Protein AF-A0A1G0CG48-F1 (afdb_monomer)

Mean predicted aligned error: 17.47 Å

Solvent-accessible surface area (backbone atoms only — not comparable to full-atom values): 9922 Å² total; per-residue (Å²): 131,73,66,69,62,50,58,54,52,51,52,51,52,49,56,51,46,68,56,50,50,57,53,52,51,56,55,49,72,74,44,57,74,75,57,52,54,54,48,71,75,65,49,84,74,52,71,68,59,58,52,50,51,52,51,52,54,53,50,51,53,55,48,48,64,71,64,55,65,68,70,98,74,86,83,73,66,79,66,68,72,49,34,59,53,73,57,93,92,38,44,35,37,41,40,78,42,84,51,97,92,48,78,45,82,40,76,69,25,38,35,32,94,88,74,63,46,78,21,62,71,44,84,40,99,86,72,46,23,31,32,58,26,89,86,77,68,52,73,47,69,78,41,76,46,67,68,58,50,50,53,47,54,49,51,27,61,76,70,67,71,63,66,126

pLDDT: mean 78.31, std 14.4, range [46.5, 94.75]

Structure (mmCIF, N/CA/C/O backbone):
data_AF-A0A1G0CG48-F1
#
_entry.id   AF-A0A1G0CG48-F1
#
loop_
_atom_site.group_PDB
_atom_site.id
_atom_site.type_symbol
_atom_site.label_atom_id
_atom_site.label_alt_id
_atom_site.label_comp_id
_atom_site.label_asym_id
_atom_site.label_entity_id
_atom_site.label_seq_id
_atom_site.pdbx_PDB_ins_code
_atom_site.Cartn_x
_atom_site.Cartn_y
_atom_site.Cartn_z
_atom_site.occupancy
_atom_site.B_iso_or_equiv
_atom_site.auth_seq_id
_atom_site.auth_comp_id
_atom_site.auth_asym_id
_atom_site.auth_atom_id
_atom_site.pdbx_PDB_model_num
ATOM 1 N N . MET A 1 1 ? 22.044 4.731 -3.294 1.00 46.50 1 MET A N 1
ATOM 2 C CA . MET A 1 1 ? 23.187 5.465 -3.888 1.00 46.50 1 MET A CA 1
ATOM 3 C C . MET A 1 1 ? 23.257 5.474 -5.428 1.00 46.50 1 MET A C 1
ATOM 5 O O . MET A 1 1 ? 24.164 6.099 -5.945 1.00 46.50 1 MET A O 1
ATOM 9 N N . LYS A 1 2 ? 22.326 4.875 -6.201 1.00 49.00 2 LYS A N 1
ATOM 10 C CA . LYS A 1 2 ? 22.398 4.888 -7.688 1.00 49.00 2 LYS A CA 1
ATOM 11 C C . LYS A 1 2 ? 21.769 6.117 -8.379 1.00 49.00 2 LYS A C 1
ATOM 13 O O . LYS A 1 2 ? 22.091 6.377 -9.528 1.00 49.00 2 LYS A O 1
ATOM 18 N N . LYS A 1 3 ? 20.894 6.867 -7.694 1.00 46.84 3 LYS A N 1
ATOM 19 C CA . LYS A 1 3 ? 20.129 7.990 -8.278 1.00 46.84 3 LYS A CA 1
ATOM 20 C C . LYS A 1 3 ? 21.013 9.205 -8.609 1.00 46.84 3 LYS A C 1
ATOM 22 O O . LYS A 1 3 ? 20.944 9.723 -9.711 1.00 46.84 3 LYS A O 1
ATOM 27 N N . VAL A 1 4 ? 21.948 9.534 -7.711 1.00 53.19 4 VAL A N 1
ATOM 28 C CA . VAL A 1 4 ? 22.879 10.673 -7.848 1.00 53.19 4 VAL A CA 1
ATOM 29 C C . VAL A 1 4 ? 23.772 10.559 -9.092 1.00 53.19 4 VAL A C 1
ATOM 31 O O . VAL A 1 4 ? 24.076 11.556 -9.731 1.00 53.19 4 VAL A O 1
ATOM 34 N N . SER A 1 5 ? 24.142 9.340 -9.500 1.00 60.19 5 SER A N 1
ATOM 35 C CA . SER A 1 5 ? 24.963 9.125 -10.700 1.00 60.19 5 SER A CA 1
ATOM 36 C C . SER A 1 5 ? 24.209 9.381 -12.012 1.00 60.19 5 SER A C 1
ATOM 38 O O . SER A 1 5 ? 24.852 9.636 -13.027 1.00 60.19 5 SER A O 1
ATOM 40 N N . TYR A 1 6 ? 22.876 9.284 -12.017 1.00 69.06 6 TYR A N 1
ATOM 41 C CA . TYR A 1 6 ? 22.057 9.469 -13.219 1.00 69.06 6 TYR A CA 1
ATOM 42 C C . TYR A 1 6 ? 21.749 10.947 -13.467 1.00 69.06 6 TYR A C 1
ATOM 44 O O . TYR A 1 6 ? 21.835 11.408 -14.602 1.00 69.06 6 TYR A O 1
ATOM 52 N N . ASP A 1 7 ? 21.493 11.702 -12.398 1.00 68.38 7 ASP A N 1
ATOM 53 C CA . ASP A 1 7 ? 21.258 13.146 -12.479 1.00 68.38 7 ASP A CA 1
ATOM 54 C C . ASP A 1 7 ? 22.505 13.877 -13.017 1.00 68.38 7 ASP A C 1
ATOM 56 O O . ASP A 1 7 ? 22.399 14.745 -13.881 1.00 68.38 7 ASP A O 1
ATOM 60 N N . ILE A 1 8 ? 23.707 13.449 -12.605 1.00 73.38 8 ILE A N 1
ATOM 61 C CA . ILE A 1 8 ? 24.981 13.985 -13.119 1.00 73.38 8 ILE A CA 1
ATOM 62 C C . ILE A 1 8 ? 25.177 13.648 -14.607 1.00 73.38 8 ILE A C 1
ATOM 64 O O . ILE A 1 8 ? 25.604 14.500 -15.384 1.00 73.38 8 ILE A O 1
ATOM 68 N N . LEU A 1 9 ? 24.828 12.430 -15.034 1.00 64.50 9 LEU A N 1
ATOM 69 C CA . LEU A 1 9 ? 24.924 12.023 -16.439 1.00 64.50 9 LEU A CA 1
ATOM 70 C C . LEU A 1 9 ? 23.973 12.839 -17.331 1.00 64.50 9 LEU A C 1
ATOM 72 O O . LEU A 1 9 ? 24.361 13.252 -18.424 1.00 64.50 9 LEU A O 1
ATOM 76 N N . LEU A 1 10 ? 22.751 13.108 -16.860 1.00 74.19 10 LEU A N 1
ATOM 77 C CA . LEU A 1 10 ? 21.781 13.940 -17.575 1.00 74.19 10 LEU A CA 1
ATOM 78 C C . LEU A 1 10 ? 22.246 15.393 -17.704 1.00 74.19 10 LEU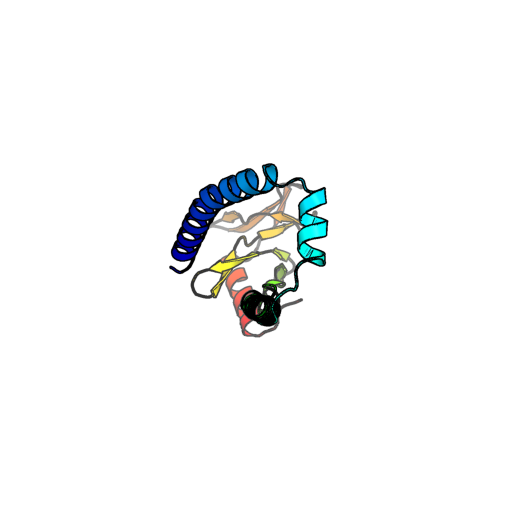 A C 1
ATOM 80 O O . LEU A 1 10 ? 22.066 15.988 -18.766 1.00 74.19 10 LEU A O 1
ATOM 84 N N . LEU A 1 11 ? 22.889 15.943 -16.672 1.00 78.81 11 LEU A N 1
ATOM 85 C CA . LEU A 1 11 ? 23.462 17.290 -16.726 1.00 78.81 11 LEU A CA 1
ATOM 86 C C . LEU A 1 11 ? 24.593 17.392 -17.758 1.00 78.81 11 LEU A C 1
ATOM 88 O O . LEU A 1 11 ? 24.633 18.351 -18.527 1.00 78.81 11 LEU A O 1
ATOM 92 N N . ILE A 1 12 ? 25.467 16.385 -17.836 1.00 77.19 12 ILE A N 1
ATOM 93 C CA . ILE A 1 12 ? 26.561 16.348 -18.820 1.00 77.19 12 ILE A CA 1
ATOM 94 C C . ILE A 1 12 ? 26.007 16.236 -20.247 1.00 77.19 12 ILE A C 1
ATOM 96 O O . ILE A 1 12 ? 26.439 16.966 -21.137 1.00 77.19 12 ILE A O 1
ATOM 100 N N . ILE A 1 13 ? 25.015 15.368 -20.469 1.00 76.69 13 ILE A N 1
ATOM 101 C CA . ILE A 1 13 ? 24.360 15.233 -21.779 1.00 76.69 13 ILE A CA 1
ATOM 102 C C . ILE A 1 13 ? 23.659 16.542 -22.166 1.00 76.69 13 ILE A C 1
ATOM 104 O O . ILE A 1 13 ? 23.796 16.988 -23.304 1.00 76.69 13 ILE A O 1
ATOM 108 N N . GLY A 1 14 ? 22.961 17.187 -21.227 1.00 82.06 14 GLY A N 1
ATOM 109 C CA . GLY A 1 14 ? 22.310 18.479 -21.450 1.00 82.06 14 GLY A CA 1
ATOM 110 C C . GLY A 1 14 ? 23.298 19.575 -21.854 1.00 82.06 14 GLY A C 1
ATOM 111 O O . GLY A 1 14 ? 23.060 20.288 -22.829 1.00 82.06 14 GLY A O 1
ATOM 112 N N . ALA A 1 15 ? 24.442 19.655 -21.168 1.00 81.56 15 ALA A N 1
ATOM 113 C CA . ALA A 1 15 ? 25.497 20.611 -21.492 1.00 81.56 15 ALA A CA 1
ATOM 114 C C . ALA A 1 15 ? 26.071 20.376 -22.900 1.00 81.56 15 ALA A C 1
ATOM 116 O O . ALA A 1 15 ? 26.205 21.321 -23.674 1.00 81.56 15 ALA A O 1
ATOM 117 N N . ILE A 1 16 ? 26.321 19.121 -23.286 1.00 75.00 16 ILE A N 1
ATOM 118 C CA . ILE A 1 16 ? 26.823 18.789 -24.629 1.00 75.00 16 ILE A CA 1
ATOM 119 C C . ILE A 1 16 ? 25.780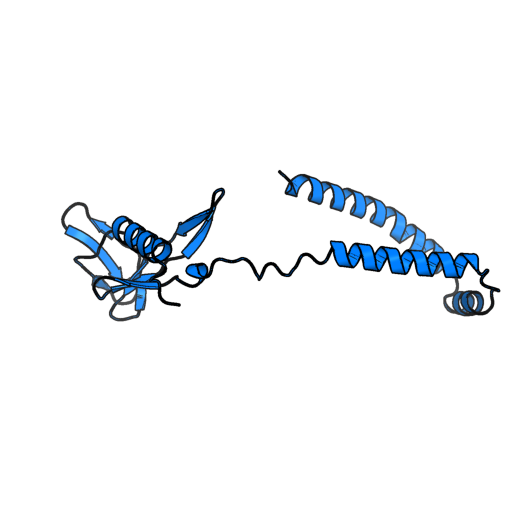 19.137 -25.700 1.00 75.00 16 ILE A C 1
ATOM 121 O O . ILE A 1 16 ? 26.106 19.772 -26.703 1.00 75.00 16 ILE A O 1
ATOM 125 N N . LEU A 1 17 ? 24.510 18.789 -25.478 1.00 79.50 17 LEU A N 1
ATOM 126 C CA . LEU A 1 17 ? 23.431 19.091 -26.420 1.00 79.50 17 LEU A CA 1
ATOM 127 C C . LEU A 1 17 ? 23.223 20.600 -26.601 1.00 79.50 17 LEU A C 1
ATOM 129 O O . LEU A 1 17 ? 22.985 21.034 -27.726 1.00 79.50 17 LEU A O 1
ATOM 133 N N . SER A 1 18 ? 23.382 21.407 -25.547 1.00 78.06 18 SER A N 1
ATOM 134 C CA . SER A 1 18 ? 23.262 22.871 -25.652 1.00 78.06 18 SER A CA 1
ATOM 135 C C . SER A 1 18 ? 24.323 23.524 -26.542 1.00 78.06 18 SER A C 1
ATOM 137 O O . SER A 1 18 ? 24.076 24.598 -27.077 1.00 78.06 18 SER A O 1
ATOM 139 N N . VAL A 1 19 ? 25.471 22.874 -26.743 1.00 80.75 19 VAL A N 1
ATOM 140 C CA . VAL A 1 19 ? 26.544 23.365 -27.622 1.00 80.75 19 VAL A CA 1
ATOM 141 C C . VAL A 1 19 ? 26.394 22.794 -29.031 1.00 80.75 19 VAL A C 1
ATOM 143 O O . VAL A 1 19 ? 26.579 23.496 -30.024 1.00 80.75 19 VAL A O 1
ATOM 146 N N . VAL A 1 20 ? 26.013 21.520 -29.132 1.00 76.38 20 VAL A N 1
ATOM 147 C CA . VAL A 1 20 ? 25.927 20.803 -30.410 1.00 76.38 20 VAL A CA 1
ATOM 148 C C . VAL A 1 20 ? 24.688 21.211 -31.213 1.00 76.38 20 VAL A C 1
ATOM 150 O O . VAL A 1 20 ? 24.778 21.372 -32.429 1.00 76.38 20 VAL A O 1
ATOM 153 N N . ILE A 1 21 ? 23.538 21.427 -30.564 1.00 76.50 21 ILE A N 1
ATOM 154 C CA . ILE A 1 21 ? 22.283 21.761 -31.257 1.00 76.50 21 ILE A CA 1
ATOM 155 C C . ILE A 1 21 ? 22.373 23.110 -31.998 1.00 76.50 21 ILE A C 1
ATOM 157 O O . ILE A 1 21 ? 22.048 23.133 -33.185 1.00 76.50 21 ILE A O 1
ATOM 161 N N . PRO A 1 22 ? 22.856 24.215 -31.394 1.00 81.31 22 PRO A N 1
ATOM 162 C CA . PRO A 1 22 ? 22.994 25.484 -32.108 1.00 81.31 22 PRO A CA 1
ATOM 163 C C . PRO A 1 22 ? 23.988 25.414 -33.268 1.00 81.31 22 PRO A C 1
ATOM 165 O O . PRO A 1 22 ? 23.735 26.008 -34.311 1.00 81.31 22 PRO A O 1
ATOM 168 N N . ALA A 1 23 ? 25.079 24.652 -33.127 1.00 75.44 23 ALA A N 1
ATOM 169 C CA . ALA A 1 23 ? 26.053 24.456 -34.201 1.00 75.44 23 ALA A CA 1
ATOM 170 C C . ALA A 1 23 ? 25.442 23.709 -35.399 1.00 75.44 23 ALA A C 1
ATOM 172 O O . ALA A 1 23 ? 25.646 24.102 -36.546 1.00 75.44 23 ALA A O 1
ATOM 173 N N . ILE A 1 24 ? 24.629 22.678 -35.138 1.00 73.31 24 ILE A N 1
ATOM 174 C CA . ILE A 1 24 ? 23.902 21.944 -36.182 1.00 73.31 24 ILE A CA 1
ATOM 175 C C . ILE A 1 24 ? 22.840 22.831 -36.838 1.00 73.31 24 ILE A C 1
ATOM 177 O O . ILE A 1 24 ? 22.703 22.801 -38.056 1.00 73.31 24 ILE A O 1
ATOM 181 N N . ILE A 1 25 ? 22.106 23.635 -36.061 1.00 75.38 25 ILE A N 1
ATOM 182 C CA . ILE A 1 25 ? 21.089 24.555 -36.594 1.00 75.38 25 ILE A CA 1
ATOM 183 C C . ILE A 1 25 ? 21.740 25.652 -37.445 1.00 75.38 25 ILE A C 1
ATOM 185 O O . ILE A 1 25 ? 21.249 25.949 -38.530 1.00 75.38 25 ILE A O 1
ATOM 189 N N . SER A 1 26 ? 22.861 26.220 -36.991 1.00 76.38 26 SER A N 1
ATOM 190 C CA . SER A 1 26 ? 23.630 27.214 -37.748 1.00 76.38 26 SER A CA 1
ATOM 191 C C . SER A 1 26 ? 24.114 26.641 -39.078 1.00 76.38 26 SER A C 1
ATOM 193 O O . SER A 1 26 ? 23.927 27.267 -40.114 1.00 76.38 26 SER A O 1
ATOM 195 N N . TRP A 1 27 ? 24.664 25.425 -39.064 1.00 69.81 27 TRP A N 1
ATOM 196 C CA . TRP A 1 27 ? 25.096 24.729 -40.275 1.00 69.81 27 TRP A CA 1
ATOM 197 C C . TRP A 1 27 ? 23.923 24.382 -41.205 1.00 69.81 27 TRP A C 1
ATOM 199 O O . TRP A 1 27 ? 24.021 24.538 -42.418 1.00 69.81 27 TRP A O 1
ATOM 209 N N . ALA A 1 28 ? 22.787 23.955 -40.649 1.00 64.38 28 ALA A N 1
ATOM 210 C CA . ALA A 1 28 ? 21.601 23.602 -41.424 1.00 64.38 28 ALA A CA 1
ATOM 211 C C . ALA A 1 28 ? 20.933 24.818 -42.084 1.00 64.38 28 ALA A C 1
ATOM 213 O O .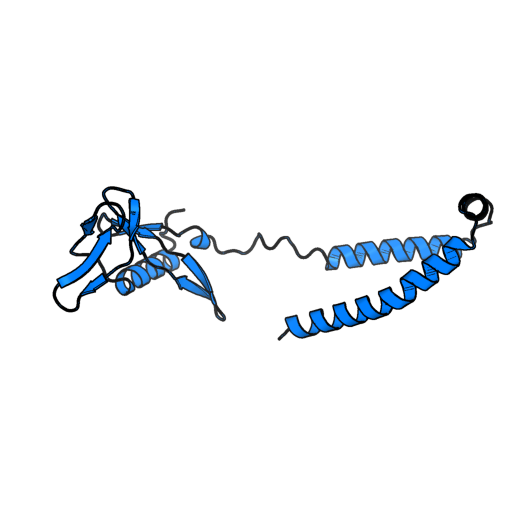 ALA A 1 28 ? 20.400 24.687 -43.182 1.00 64.38 28 ALA A O 1
ATOM 214 N N . ASN A 1 29 ? 20.981 25.996 -41.455 1.00 66.25 29 ASN A N 1
ATOM 215 C CA . ASN A 1 29 ? 20.414 27.227 -42.012 1.00 66.25 29 ASN A CA 1
ATOM 216 C C . ASN A 1 29 ? 21.229 27.794 -43.187 1.00 66.25 29 ASN A C 1
ATOM 218 O O . ASN A 1 29 ? 20.686 28.550 -43.989 1.00 66.25 29 ASN A O 1
ATOM 222 N N . GLU A 1 30 ? 22.501 27.410 -43.322 1.00 67.06 30 GLU A N 1
ATOM 223 C CA . GLU A 1 30 ? 23.330 27.742 -44.490 1.00 67.06 30 GLU A CA 1
A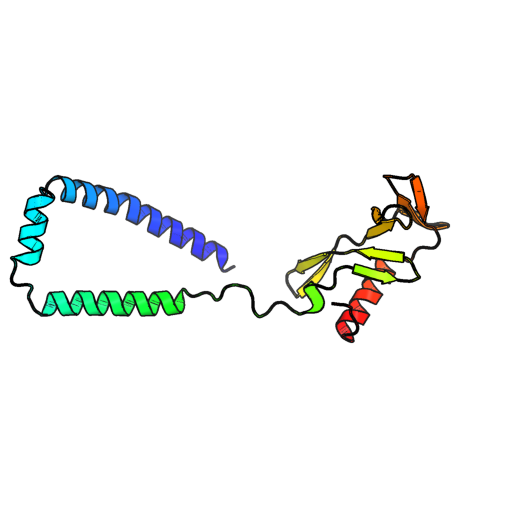TOM 224 C C . GLU A 1 30 ? 23.093 26.797 -45.678 1.00 67.06 30 GLU A C 1
ATOM 226 O O . GLU A 1 30 ? 23.509 27.084 -46.802 1.00 67.06 30 GLU A O 1
ATOM 231 N N . ILE A 1 31 ? 22.388 25.682 -45.461 1.00 62.25 31 ILE A N 1
ATOM 232 C CA . ILE A 1 31 ? 22.046 24.720 -46.506 1.00 62.25 31 ILE A CA 1
ATOM 233 C C . ILE A 1 31 ? 20.609 25.006 -46.960 1.00 62.25 31 ILE A C 1
ATOM 235 O O . ILE A 1 31 ? 19.668 24.791 -46.193 1.00 62.25 31 ILE A O 1
ATOM 239 N N . PRO A 1 32 ? 20.377 25.436 -48.216 1.00 62.78 32 PRO A N 1
ATOM 240 C CA . PRO A 1 32 ? 19.028 25.529 -48.751 1.00 62.78 32 PRO A CA 1
ATOM 241 C C . PRO A 1 32 ? 18.370 24.150 -48.640 1.00 62.78 32 PRO A C 1
ATOM 243 O O . PRO A 1 32 ? 18.796 23.194 -49.287 1.00 62.78 32 PRO A O 1
ATOM 246 N N . PHE A 1 33 ? 17.327 24.027 -47.818 1.00 59.12 33 PHE A N 1
ATOM 247 C CA . PHE A 1 33 ? 16.630 22.763 -47.533 1.00 59.12 33 PHE A CA 1
ATOM 248 C C . PHE A 1 33 ? 16.275 21.962 -48.809 1.00 59.12 33 PHE A C 1
ATOM 250 O O . PHE A 1 33 ? 16.314 20.732 -48.823 1.00 59.12 33 PHE A O 1
ATOM 257 N N . TRP A 1 34 ? 16.026 22.662 -49.921 1.00 50.84 34 TRP A N 1
ATOM 258 C CA . TRP A 1 34 ? 15.725 22.081 -51.232 1.00 50.84 34 TRP A CA 1
ATOM 259 C C . TRP A 1 34 ? 16.945 21.653 -52.076 1.00 50.84 34 TRP A C 1
ATOM 261 O O . TRP A 1 34 ? 16.791 20.800 -52.952 1.00 50.84 34 TRP A O 1
ATOM 271 N N . SER A 1 35 ? 18.156 22.171 -51.832 1.00 58.47 35 SER A N 1
ATOM 272 C CA . SER A 1 35 ? 19.386 21.692 -52.493 1.00 58.47 35 SER A CA 1
ATOM 273 C C . SER A 1 35 ? 20.006 20.497 -51.762 1.00 58.47 35 SER A C 1
ATOM 275 O O . SER A 1 35 ? 20.516 19.584 -52.413 1.00 58.47 35 SER A O 1
ATOM 277 N N . GLY A 1 36 ? 19.870 20.437 -50.432 1.00 54.06 36 GLY A N 1
ATOM 278 C CA . GLY A 1 36 ? 20.291 19.288 -49.623 1.00 54.06 36 GLY A CA 1
ATOM 279 C C . GLY A 1 36 ? 19.556 17.998 -49.999 1.00 54.06 36 GLY A C 1
ATOM 280 O O . GLY A 1 36 ? 20.171 16.938 -50.078 1.00 54.06 36 GLY A O 1
ATOM 281 N N . PHE 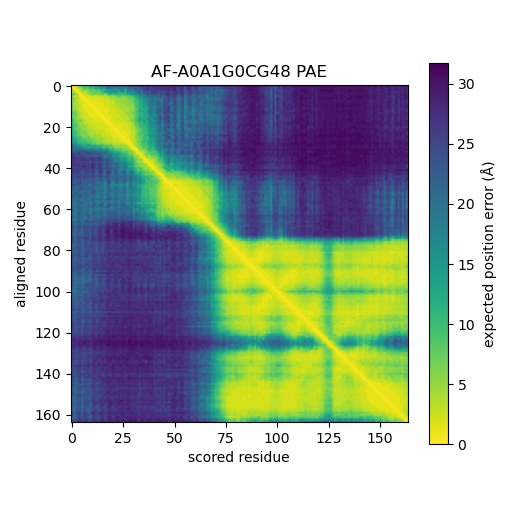A 1 37 ? 18.267 18.086 -50.346 1.00 54.22 37 PHE A N 1
ATOM 282 C CA . PHE A 1 37 ? 17.483 16.920 -50.767 1.00 54.22 37 PHE A CA 1
ATOM 283 C C . PHE A 1 37 ? 17.986 16.320 -52.094 1.00 54.22 37 PHE A C 1
ATOM 285 O O . PHE A 1 37 ? 18.123 15.106 -52.211 1.00 54.22 37 PHE A O 1
ATOM 292 N N . LYS A 1 38 ? 18.356 17.153 -53.079 1.00 51.97 38 LYS A N 1
ATOM 293 C CA . LYS A 1 38 ? 18.997 16.674 -54.321 1.00 51.97 38 LYS A CA 1
ATOM 294 C C . LYS A 1 38 ? 20.413 16.139 -54.085 1.00 51.97 38 LYS A C 1
ATOM 296 O O . LYS A 1 38 ? 20.829 15.226 -54.790 1.00 51.97 38 LYS A O 1
ATOM 301 N N . PHE A 1 39 ? 21.130 16.661 -53.090 1.00 51.59 39 PHE A N 1
ATOM 302 C CA . PHE A 1 39 ? 22.460 16.174 -52.721 1.00 51.59 39 PHE A CA 1
ATOM 303 C C . PHE A 1 39 ? 22.401 14.788 -52.061 1.00 51.59 39 PHE A C 1
ATOM 305 O O . PHE A 1 39 ? 23.193 13.919 -52.401 1.00 51.59 39 PHE A O 1
ATOM 312 N N . ILE A 1 40 ? 21.420 14.537 -51.189 1.00 53.72 40 ILE A N 1
ATOM 313 C CA . ILE A 1 40 ? 21.259 13.249 -50.490 1.00 53.72 40 ILE A CA 1
ATOM 314 C C . ILE A 1 40 ? 20.909 12.104 -51.459 1.00 53.72 40 ILE A C 1
ATOM 316 O O . ILE A 1 40 ? 21.397 10.992 -51.277 1.00 53.72 40 ILE A O 1
ATOM 320 N N . PHE A 1 41 ? 20.110 12.366 -52.502 1.00 52.91 41 PHE A N 1
ATOM 321 C CA . PHE A 1 41 ? 19.699 11.346 -53.482 1.00 52.91 41 PHE A CA 1
ATOM 322 C C . PHE A 1 41 ? 20.553 11.301 -54.763 1.00 52.91 41 PHE A C 1
ATOM 324 O O . PHE A 1 41 ? 20.458 10.334 -55.515 1.00 52.91 41 PHE A O 1
ATOM 331 N N . GLY A 1 42 ? 21.370 12.326 -55.029 1.00 57.22 42 GLY A N 1
ATOM 332 C CA . GLY A 1 42 ? 22.235 12.412 -56.213 1.00 57.22 42 GLY A CA 1
ATOM 333 C C . GLY A 1 42 ? 23.699 12.037 -55.968 1.00 57.22 42 GLY A C 1
ATOM 334 O O . GLY A 1 42 ? 24.460 11.911 -56.926 1.00 57.22 42 GLY A O 1
ATOM 335 N N . TYR A 1 43 ? 24.114 11.872 -54.709 1.00 60.88 43 TYR A N 1
ATOM 336 C CA . TYR A 1 43 ? 25.477 11.459 -54.386 1.00 60.88 43 TYR A CA 1
ATOM 337 C C . TYR A 1 43 ? 25.610 9.939 -54.542 1.00 60.88 43 TYR A C 1
ATOM 339 O O . TYR A 1 43 ? 24.744 9.213 -54.047 1.00 60.88 43 TYR A O 1
ATOM 347 N N . PRO A 1 44 ? 26.677 9.418 -55.177 1.00 65.94 44 PRO A N 1
ATOM 348 C CA . PRO A 1 44 ? 26.974 7.993 -55.139 1.00 65.94 44 PRO A CA 1
ATOM 349 C C . PRO A 1 44 ? 27.340 7.646 -53.697 1.00 65.94 44 PRO A C 1
ATOM 351 O O . PRO A 1 44 ? 28.501 7.757 -53.309 1.00 65.94 44 PRO A O 1
ATOM 354 N N . ILE A 1 45 ? 26.339 7.314 -52.874 1.00 66.94 45 ILE A N 1
ATOM 355 C CA . ILE A 1 45 ? 26.547 6.976 -51.469 1.00 66.94 45 ILE A CA 1
ATOM 356 C C . ILE A 1 45 ? 27.499 5.782 -51.466 1.00 66.94 45 ILE A C 1
ATOM 358 O O . ILE A 1 45 ? 27.129 4.700 -51.932 1.00 66.94 45 ILE A O 1
ATOM 362 N N . PRO A 1 46 ? 28.739 5.955 -50.990 1.00 74.50 46 PRO A N 1
ATOM 363 C CA . PRO A 1 46 ? 29.681 4.862 -51.003 1.00 74.50 46 PRO A CA 1
ATOM 364 C C . PRO A 1 46 ? 29.167 3.787 -50.043 1.00 74.50 46 PRO A C 1
ATOM 366 O O . PRO A 1 46 ? 28.636 4.094 -48.973 1.00 74.50 46 PRO A O 1
ATOM 369 N N . LEU A 1 47 ? 29.318 2.516 -50.422 1.00 71.25 47 LEU A N 1
ATOM 370 C CA . LEU A 1 47 ? 28.773 1.363 -49.688 1.00 71.25 47 LEU A CA 1
ATOM 371 C C . LEU A 1 47 ? 29.100 1.377 -48.181 1.00 71.25 47 LEU A C 1
ATOM 373 O O . LEU A 1 47 ? 28.305 0.908 -47.367 1.00 71.25 47 LEU A O 1
ATOM 377 N N . TRP A 1 48 ? 30.233 1.968 -47.789 1.00 64.00 48 TRP A N 1
ATOM 378 C CA . TRP A 1 48 ? 30.623 2.115 -46.386 1.00 64.00 48 TRP A CA 1
ATOM 379 C C . TRP A 1 48 ? 29.695 3.041 -45.577 1.00 64.00 48 TRP A C 1
ATOM 381 O O . TRP A 1 48 ? 29.478 2.794 -44.392 1.00 64.00 48 TRP A O 1
ATOM 391 N N . GLY A 1 49 ? 29.098 4.065 -46.196 1.00 77.50 49 GLY A N 1
ATOM 392 C CA . GLY A 1 49 ? 28.147 4.969 -45.540 1.00 77.50 49 GLY A CA 1
ATOM 393 C C . GLY A 1 49 ? 26.829 4.269 -45.205 1.00 77.50 49 GLY A C 1
ATOM 394 O O . GLY A 1 49 ? 26.298 4.423 -44.106 1.00 77.50 49 GLY A O 1
ATOM 395 N N . VAL A 1 50 ? 26.352 3.414 -46.115 1.00 80.94 50 VAL A N 1
ATOM 396 C CA . VAL A 1 50 ? 25.169 2.567 -45.889 1.00 80.94 50 VAL A CA 1
ATOM 397 C C . VAL A 1 50 ? 25.422 1.582 -44.744 1.00 80.94 50 VAL A C 1
ATOM 399 O O . VAL A 1 50 ? 24.578 1.431 -43.859 1.00 80.94 50 VAL A O 1
ATOM 402 N N . LEU A 1 51 ? 26.609 0.965 -44.703 1.00 77.88 51 LEU A N 1
ATOM 403 C CA . LEU A 1 51 ? 27.003 0.069 -43.611 1.00 77.88 51 LEU A CA 1
ATOM 404 C C . LEU A 1 51 ? 27.038 0.788 -42.254 1.00 77.88 51 LEU A C 1
ATOM 406 O O . LEU A 1 51 ? 26.553 0.239 -41.266 1.00 77.88 51 LEU A O 1
ATOM 410 N N . LEU A 1 52 ? 27.538 2.025 -42.201 1.00 83.25 52 LEU A N 1
ATOM 411 C CA . LEU A 1 52 ? 27.558 2.823 -40.970 1.00 83.25 52 LEU A CA 1
ATOM 412 C C . LEU A 1 52 ? 26.150 3.107 -40.432 1.00 83.25 52 LEU A C 1
ATOM 414 O O . LEU A 1 52 ? 25.918 2.978 -39.229 1.00 83.25 52 LEU A O 1
ATOM 418 N N . ILE A 1 53 ? 25.201 3.440 -41.313 1.00 86.38 53 ILE A N 1
ATOM 419 C CA . ILE A 1 53 ? 23.801 3.684 -40.935 1.00 86.38 53 ILE A CA 1
ATOM 420 C C . ILE A 1 53 ? 23.162 2.406 -40.381 1.00 86.38 53 ILE A C 1
ATOM 422 O O . ILE A 1 53 ? 22.512 2.450 -39.335 1.00 86.38 53 ILE A O 1
ATOM 426 N N . LEU A 1 54 ? 23.387 1.257 -41.024 1.00 88.44 54 LEU A N 1
ATOM 427 C CA . LEU A 1 54 ? 22.879 -0.033 -40.545 1.00 88.44 54 LEU A CA 1
ATOM 428 C C . LEU A 1 54 ? 23.456 -0.406 -39.172 1.00 88.44 54 LEU A C 1
ATOM 430 O O . LEU A 1 54 ? 22.718 -0.867 -38.299 1.00 88.44 54 LEU A O 1
ATOM 434 N N . VAL A 1 55 ? 24.748 -0.148 -38.942 1.00 91.06 55 VAL A N 1
ATOM 435 C CA . VAL A 1 55 ? 25.389 -0.349 -37.632 1.00 91.06 55 VAL A CA 1
ATOM 436 C C . VAL A 1 55 ? 24.779 0.574 -36.575 1.00 91.06 55 VAL A C 1
ATOM 438 O O . VAL A 1 55 ? 24.485 0.122 -35.468 1.00 91.06 55 VAL A O 1
ATOM 441 N N . LEU A 1 56 ? 24.529 1.842 -36.907 1.00 86.06 56 LEU A N 1
ATOM 442 C CA . LEU A 1 56 ? 23.865 2.798 -36.017 1.00 86.06 56 LEU A CA 1
ATOM 443 C C . LEU A 1 56 ? 22.450 2.342 -35.642 1.00 86.06 56 LEU A C 1
ATOM 445 O O . LEU A 1 56 ? 22.118 2.317 -34.457 1.00 86.06 56 LEU A O 1
ATOM 449 N N . ILE A 1 57 ? 21.643 1.918 -36.618 1.00 90.25 57 ILE A N 1
ATOM 450 C CA . ILE A 1 57 ? 20.294 1.382 -36.378 1.00 90.25 57 ILE A CA 1
ATOM 451 C C . ILE A 1 57 ? 20.368 0.148 -35.468 1.00 90.25 57 ILE A C 1
ATOM 453 O O . ILE A 1 57 ? 19.659 0.084 -34.461 1.00 90.25 57 ILE A O 1
ATOM 457 N N . TYR A 1 58 ? 21.282 -0.785 -35.747 1.00 91.62 58 TYR A N 1
ATOM 458 C CA . TYR A 1 58 ? 21.493 -1.978 -34.924 1.00 91.62 58 TYR A CA 1
ATOM 459 C C . TYR A 1 58 ? 21.891 -1.639 -33.476 1.00 91.62 58 TYR A C 1
ATOM 461 O O . TYR A 1 58 ? 21.363 -2.219 -32.520 1.00 91.62 58 TYR A O 1
ATOM 469 N N . LEU A 1 59 ? 22.788 -0.667 -33.282 1.00 86.38 59 LEU A N 1
ATOM 470 C CA . LEU A 1 59 ? 23.183 -0.196 -31.952 1.00 86.38 59 LEU A CA 1
ATOM 471 C C . LEU A 1 59 ? 22.012 0.463 -31.218 1.00 86.38 59 LEU A C 1
ATOM 473 O O . LEU A 1 59 ? 21.803 0.174 -30.038 1.00 86.38 59 LEU A O 1
ATOM 477 N N . ILE A 1 60 ? 21.213 1.282 -31.907 1.00 84.00 60 ILE A N 1
ATOM 478 C CA . ILE A 1 60 ? 20.015 1.916 -31.343 1.00 84.00 60 ILE A CA 1
ATOM 479 C C . ILE A 1 60 ? 19.006 0.855 -30.897 1.00 84.00 60 ILE A C 1
ATOM 481 O O . ILE A 1 60 ? 18.474 0.953 -29.792 1.00 84.00 60 ILE A O 1
ATOM 485 N N . GLU A 1 61 ? 18.759 -0.188 -31.690 1.00 85.75 61 GLU A N 1
ATOM 486 C CA . GLU A 1 61 ? 17.876 -1.288 -31.286 1.00 85.75 61 GLU A CA 1
ATOM 487 C C . GLU A 1 61 ? 18.411 -2.055 -30.073 1.00 85.75 61 GLU A C 1
ATOM 489 O O . GLU A 1 61 ? 17.654 -2.396 -29.156 1.00 85.75 61 GLU A O 1
ATOM 494 N N . ARG A 1 62 ? 19.726 -2.291 -30.024 1.00 82.69 62 ARG A N 1
ATOM 495 C CA . ARG A 1 62 ? 20.381 -2.958 -28.892 1.00 82.69 62 ARG A CA 1
ATOM 496 C C . ARG A 1 62 ? 20.297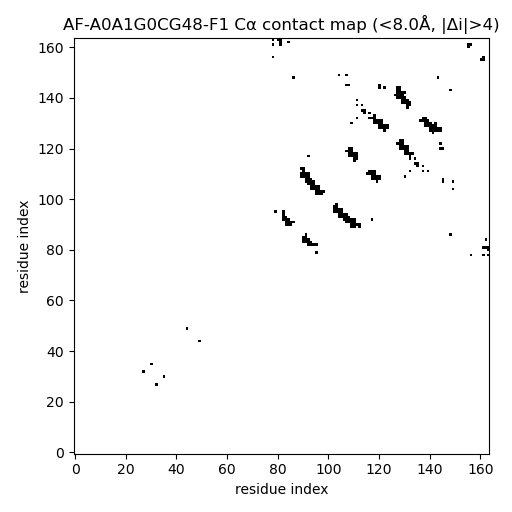 -2.121 -27.615 1.00 82.69 62 ARG A C 1
ATOM 498 O O . ARG A 1 62 ? 20.060 -2.669 -26.536 1.00 82.69 62 ARG A O 1
ATOM 505 N N . ILE A 1 63 ? 20.440 -0.802 -27.737 1.00 78.12 63 ILE A N 1
ATOM 506 C CA . ILE A 1 63 ? 20.281 0.153 -26.637 1.00 78.12 63 ILE A CA 1
ATOM 507 C C . ILE A 1 63 ? 18.810 0.219 -26.210 1.00 78.12 63 ILE A C 1
ATOM 509 O O . ILE A 1 63 ? 18.538 0.094 -25.022 1.00 78.12 63 ILE A O 1
ATOM 513 N N . LYS A 1 64 ? 17.848 0.283 -27.141 1.00 74.44 64 LYS A N 1
ATOM 514 C CA . LYS A 1 64 ? 16.404 0.225 -26.840 1.00 74.44 64 LYS A CA 1
ATOM 515 C C . LYS A 1 64 ? 16.021 -1.054 -26.095 1.00 74.44 64 LYS A C 1
ATOM 517 O O . LYS A 1 64 ? 15.246 -0.979 -25.152 1.00 74.44 64 LYS A O 1
ATOM 522 N N . LYS A 1 65 ? 16.583 -2.220 -26.440 1.00 68.38 65 LYS A N 1
ATOM 523 C CA . LYS A 1 65 ? 16.360 -3.473 -25.685 1.00 68.38 65 LYS A CA 1
ATOM 524 C C . LYS A 1 65 ? 16.901 -3.407 -24.252 1.00 68.38 65 LYS A C 1
ATOM 526 O O . LYS A 1 65 ? 16.271 -3.960 -23.359 1.00 68.38 65 LYS A O 1
ATOM 531 N N . LYS A 1 66 ? 18.022 -2.711 -24.021 1.00 63.44 66 LYS A N 1
ATOM 532 C CA . LYS A 1 66 ? 18.551 -2.448 -22.668 1.00 63.44 66 LYS A CA 1
ATOM 533 C C . LYS A 1 66 ? 17.786 -1.347 -21.919 1.00 63.44 66 LYS A C 1
ATOM 535 O O . LYS A 1 66 ? 17.748 -1.380 -20.695 1.00 63.44 66 LYS A O 1
ATOM 540 N N . LEU A 1 67 ? 17.187 -0.399 -22.643 1.00 58.66 67 LEU A N 1
ATOM 541 C CA . LEU A 1 67 ? 16.393 0.720 -22.117 1.00 58.66 67 LEU A CA 1
ATOM 542 C C . LEU A 1 67 ? 14.901 0.417 -21.992 1.00 58.66 67 LEU A C 1
ATOM 544 O O . LEU A 1 67 ? 14.183 1.207 -21.387 1.00 58.66 67 LEU A O 1
ATOM 548 N N . LYS A 1 68 ? 14.423 -0.728 -22.495 1.00 50.88 68 LYS A N 1
ATOM 549 C CA . LYS A 1 68 ? 13.179 -1.336 -22.024 1.00 50.88 68 LYS A CA 1
ATOM 550 C C . LYS A 1 68 ? 13.403 -1.767 -20.573 1.00 50.88 68 LYS A C 1
ATOM 552 O O . LYS A 1 68 ? 13.482 -2.953 -20.260 1.00 50.88 68 LYS A O 1
ATOM 557 N N . SER A 1 69 ? 13.483 -0.795 -19.665 1.00 54.25 69 SER A N 1
ATOM 558 C CA . SER A 1 69 ? 12.917 -0.986 -18.345 1.00 54.25 69 SER A CA 1
ATOM 559 C C . SER A 1 69 ? 11.509 -1.491 -18.607 1.00 54.25 69 SER A C 1
ATOM 561 O O . SER A 1 69 ? 10.706 -0.791 -19.232 1.00 54.25 69 SER A O 1
ATOM 563 N N . LYS A 1 70 ? 11.245 -2.741 -18.219 1.00 47.31 70 LYS A N 1
ATOM 564 C CA . LYS A 1 70 ? 9.875 -3.231 -18.108 1.00 47.31 70 LYS A CA 1
ATOM 565 C C . LYS A 1 70 ? 9.046 -2.105 -17.467 1.00 47.31 70 LYS A C 1
ATOM 567 O O . LYS A 1 70 ? 9.575 -1.472 -16.540 1.00 47.31 70 LYS A O 1
ATOM 572 N N . PRO A 1 71 ? 7.805 -1.834 -17.913 1.00 48.31 71 PRO A N 1
ATOM 573 C CA . PRO A 1 71 ? 6.889 -1.106 -17.044 1.00 48.31 71 PRO A CA 1
ATOM 574 C C . PRO A 1 71 ? 7.000 -1.746 -15.656 1.00 48.31 71 PRO A C 1
ATOM 576 O O . PRO A 1 71 ? 7.125 -2.971 -15.544 1.00 48.31 71 PRO A O 1
ATOM 579 N N . ILE A 1 72 ? 7.123 -0.916 -14.621 1.00 49.22 72 ILE A N 1
ATOM 580 C CA . ILE A 1 72 ? 7.233 -1.351 -13.226 1.00 49.22 72 ILE A CA 1
ATOM 581 C C . ILE A 1 72 ? 5.851 -1.889 -12.830 1.00 49.22 72 ILE A C 1
ATOM 583 O O . ILE A 1 72 ? 5.105 -1.267 -12.098 1.00 49.22 72 ILE A O 1
ATOM 587 N N . GLU A 1 73 ? 5.490 -3.022 -13.409 1.00 57.88 73 GLU A N 1
ATOM 588 C CA . GLU A 1 73 ? 4.244 -3.756 -13.262 1.00 57.88 73 GLU A CA 1
ATOM 589 C C . GLU A 1 73 ? 4.593 -5.187 -13.677 1.00 57.88 73 GLU A C 1
ATOM 591 O O . GLU A 1 73 ? 4.650 -5.531 -14.855 1.00 57.88 73 GLU A O 1
ATOM 596 N N . SER A 1 74 ? 5.043 -5.982 -12.706 1.00 53.94 74 SER A N 1
ATOM 597 C CA . SER A 1 74 ? 5.095 -7.457 -12.792 1.00 53.94 74 SER A CA 1
ATOM 598 C C . SER A 1 74 ? 5.680 -8.129 -11.546 1.00 53.94 74 SER A C 1
ATOM 600 O O . SER A 1 74 ? 5.635 -9.345 -11.474 1.00 53.94 74 SER A O 1
ATOM 602 N N . ASN A 1 75 ? 6.188 -7.386 -10.552 1.00 59.31 75 ASN A N 1
ATOM 603 C CA . ASN A 1 75 ? 6.677 -7.961 -9.286 1.00 59.31 75 ASN A CA 1
ATOM 604 C C . ASN A 1 75 ? 6.153 -7.194 -8.054 1.00 59.31 75 ASN A C 1
ATOM 606 O O . ASN A 1 75 ? 6.886 -7.023 -7.077 1.00 59.31 75 ASN A O 1
ATOM 610 N N . LEU A 1 76 ? 4.937 -6.641 -8.107 1.00 73.25 76 LEU A N 1
ATOM 611 C CA . LEU A 1 76 ? 4.289 -6.160 -6.887 1.00 73.25 76 LEU A CA 1
ATOM 612 C C . LEU A 1 76 ? 3.638 -7.372 -6.204 1.00 73.25 76 LEU A C 1
ATOM 614 O O . LEU A 1 76 ? 2.909 -8.089 -6.878 1.00 73.25 76 LEU A O 1
ATOM 618 N N . PRO A 1 77 ? 3.932 -7.639 -4.919 1.00 80.81 77 PRO A N 1
ATOM 619 C CA . PRO A 1 77 ? 3.223 -8.659 -4.161 1.00 80.81 77 PRO A CA 1
ATOM 620 C C . PRO A 1 77 ? 1.705 -8.459 -4.193 1.00 80.81 77 PRO A C 1
ATOM 622 O O . PRO A 1 77 ? 1.230 -7.334 -4.030 1.00 80.81 77 PRO A O 1
ATOM 625 N N . ASP A 1 78 ? 0.959 -9.555 -4.317 1.00 86.19 78 ASP A N 1
ATOM 626 C CA . ASP A 1 78 ? -0.508 -9.543 -4.420 1.00 86.19 78 ASP A CA 1
ATOM 627 C C . ASP A 1 78 ? -1.190 -8.859 -3.219 1.00 86.19 78 ASP A C 1
ATOM 629 O O . ASP A 1 78 ? -2.236 -8.225 -3.363 1.00 86.19 78 ASP A O 1
ATOM 633 N N . PHE A 1 79 ? -0.561 -8.893 -2.037 1.00 88.38 79 PHE A N 1
ATOM 634 C CA . PHE A 1 79 ? -1.083 -8.262 -0.820 1.00 88.38 79 PHE A CA 1
ATOM 635 C C . PHE A 1 79 ? -1.159 -6.732 -0.888 1.00 88.38 79 PHE A C 1
ATOM 637 O O . PHE A 1 79 ? -1.763 -6.115 -0.016 1.00 88.38 79 PHE A O 1
ATOM 644 N N . ILE A 1 80 ? -0.568 -6.082 -1.891 1.00 89.50 80 ILE A N 1
ATOM 645 C CA . ILE A 1 80 ? -0.597 -4.614 -1.989 1.00 89.50 80 ILE A CA 1
ATOM 646 C C . ILE A 1 80 ? -2.010 -4.092 -2.255 1.00 89.50 80 ILE A C 1
ATOM 648 O O . ILE A 1 80 ? -2.333 -2.975 -1.853 1.00 89.50 80 ILE A O 1
ATOM 652 N N . ASN A 1 81 ? -2.871 -4.911 -2.861 1.00 90.88 81 ASN A N 1
ATOM 653 C CA . ASN A 1 81 ? -4.276 -4.567 -3.069 1.00 90.88 81 ASN A CA 1
ATOM 654 C C . ASN A 1 81 ? -5.117 -4.751 -1.793 1.00 90.88 81 ASN A C 1
ATOM 656 O O . ASN A 1 81 ? -6.151 -4.101 -1.633 1.00 90.88 81 ASN A O 1
ATOM 660 N N . TYR A 1 82 ? -4.641 -5.560 -0.840 1.00 93.81 82 TYR A N 1
ATOM 661 C CA . TYR A 1 82 ? -5.293 -5.786 0.446 1.00 93.81 82 TYR A CA 1
ATOM 662 C C . TYR A 1 82 ? -5.151 -4.554 1.345 1.00 93.81 82 TYR A C 1
ATOM 664 O O . TYR A 1 82 ? -4.205 -4.431 2.118 1.00 93.81 82 TYR A O 1
ATOM 672 N N . THR A 1 83 ? -6.078 -3.609 1.204 1.00 94.06 83 THR A N 1
ATOM 673 C CA . THR A 1 83 ? -6.051 -2.286 1.863 1.00 94.06 83 THR A CA 1
ATOM 674 C C . THR A 1 83 ? -7.253 -2.036 2.773 1.00 94.06 83 THR A C 1
ATOM 676 O O . THR A 1 83 ? -7.341 -0.989 3.421 1.00 94.06 83 THR A O 1
ATOM 679 N N . SER A 1 84 ? -8.178 -2.993 2.846 1.00 94.19 84 SER A N 1
ATOM 680 C CA . SER A 1 84 ? -9.330 -2.941 3.739 1.00 94.19 84 SER A CA 1
ATOM 681 C C . SER A 1 84 ? -9.844 -4.329 4.099 1.00 94.19 84 SER A C 1
ATOM 683 O O . SER A 1 84 ? -9.826 -5.223 3.257 1.00 94.19 84 SER A O 1
ATOM 685 N N . ASP A 1 85 ? -10.366 -4.488 5.313 1.00 94.75 85 ASP A N 1
ATOM 686 C CA . ASP A 1 85 ? -11.112 -5.682 5.728 1.00 94.75 85 ASP A CA 1
ATOM 687 C C . ASP A 1 85 ? -12.027 -5.367 6.915 1.00 94.75 85 ASP A C 1
ATOM 689 O O . ASP A 1 85 ? -11.978 -4.283 7.502 1.00 94.75 85 ASP A O 1
ATOM 693 N N . VAL A 1 86 ? -12.865 -6.331 7.277 1.00 92.50 86 VAL A N 1
ATOM 694 C CA . VAL A 1 86 ? -13.780 -6.264 8.407 1.00 92.50 86 VAL A CA 1
ATOM 695 C C . VAL A 1 86 ? -13.191 -7.037 9.583 1.00 92.50 86 VAL A C 1
ATOM 697 O O . VAL A 1 86 ? -13.092 -8.263 9.555 1.00 92.50 86 VAL A O 1
ATOM 700 N N . PHE A 1 87 ? -12.868 -6.325 10.660 1.00 89.69 87 PHE A N 1
ATOM 701 C CA . PHE A 1 87 ? -12.396 -6.905 11.916 1.00 89.69 87 PHE A CA 1
ATOM 702 C C . PHE A 1 87 ? -13.392 -6.598 13.033 1.00 89.69 87 PHE A C 1
ATOM 704 O O . PHE A 1 87 ? -13.704 -5.436 13.297 1.00 89.69 87 PHE A O 1
ATOM 711 N N . ASN A 1 88 ? -13.888 -7.640 13.710 1.00 86.06 88 ASN A N 1
ATOM 712 C CA . ASN A 1 88 ? -14.922 -7.532 14.750 1.00 86.06 88 ASN A CA 1
ATOM 713 C C . ASN A 1 88 ? -16.137 -6.684 14.303 1.00 86.06 88 ASN A C 1
ATOM 715 O O . ASN A 1 88 ? -16.560 -5.779 15.017 1.00 86.06 88 ASN A O 1
ATOM 719 N N . GLY A 1 89 ? -16.656 -6.928 13.094 1.00 86.75 89 GLY A N 1
ATOM 720 C CA . GLY A 1 89 ? -17.831 -6.222 12.562 1.00 86.75 89 GLY A CA 1
ATOM 721 C C . GLY A 1 89 ? -17.596 -4.763 12.154 1.00 86.75 89 GLY A C 1
ATOM 722 O O . GLY A 1 89 ? -18.535 -4.103 11.726 1.00 86.75 89 GLY A O 1
ATOM 723 N N . ASN A 1 90 ? -16.361 -4.263 12.251 1.00 89.56 90 ASN A N 1
ATOM 724 C CA . ASN A 1 90 ? -15.994 -2.914 11.837 1.00 89.56 90 ASN A CA 1
ATOM 725 C C . ASN A 1 90 ? -15.071 -2.964 10.623 1.00 89.56 90 ASN A C 1
ATOM 727 O O . ASN A 1 90 ? -14.145 -3.773 10.585 1.00 89.56 90 ASN A O 1
ATOM 731 N N . THR A 1 91 ? -15.289 -2.078 9.656 1.00 93.19 91 THR A N 1
ATOM 732 C CA . THR A 1 91 ? -14.431 -1.967 8.474 1.00 93.19 91 THR A CA 1
ATOM 733 C C . THR A 1 91 ? -13.197 -1.136 8.801 1.00 93.19 91 THR A C 1
ATOM 735 O O . THR A 1 91 ? -13.300 -0.011 9.288 1.00 93.19 91 THR A O 1
ATOM 738 N N . TRP A 1 92 ? -12.025 -1.676 8.499 1.00 93.06 92 TRP A N 1
ATOM 739 C CA . TRP A 1 92 ? -10.734 -1.019 8.652 1.00 93.06 92 TRP A CA 1
ATOM 740 C C . TRP A 1 92 ? -10.113 -0.769 7.291 1.00 93.06 92 TRP A C 1
ATOM 742 O O . TRP A 1 92 ? -10.309 -1.545 6.358 1.00 93.06 92 TRP A O 1
ATOM 752 N N . ARG A 1 93 ? -9.366 0.327 7.185 1.00 94.12 93 ARG A N 1
ATOM 753 C CA . ARG A 1 93 ? -8.648 0.745 5.981 1.00 94.12 93 ARG A CA 1
ATOM 754 C C . ARG A 1 93 ? -7.228 1.130 6.352 1.00 94.12 93 ARG A C 1
ATOM 756 O O . ARG A 1 93 ? -7.010 1.724 7.407 1.00 94.12 93 ARG A O 1
ATOM 763 N N . TRP A 1 94 ? -6.280 0.812 5.490 1.00 94.38 94 TRP A N 1
ATOM 764 C CA . TRP A 1 94 ? -4.870 1.141 5.671 1.00 94.38 94 TRP A CA 1
ATOM 765 C C . TRP A 1 94 ? -4.190 1.330 4.318 1.00 94.38 94 TRP A C 1
ATOM 767 O O . TRP A 1 94 ? -4.788 1.117 3.261 1.00 94.38 94 TRP A O 1
ATOM 777 N N . LYS A 1 95 ? -2.928 1.750 4.346 1.00 93.06 95 LYS A N 1
ATOM 778 C CA . LYS A 1 95 ? -2.102 1.916 3.150 1.00 93.06 95 LYS A CA 1
ATOM 779 C C . LYS A 1 95 ? -0.821 1.120 3.286 1.00 93.06 95 LYS A C 1
ATOM 781 O O . LYS A 1 95 ? -0.185 1.132 4.334 1.00 93.06 95 LYS A O 1
ATOM 786 N N . TRP A 1 96 ? -0.418 0.478 2.199 1.00 93.31 96 TRP A N 1
ATOM 787 C CA . TRP A 1 96 ? 0.907 -0.113 2.096 1.00 93.31 96 TRP A CA 1
ATOM 788 C C . TRP A 1 96 ? 1.911 0.939 1.663 1.00 93.31 96 TRP A C 1
ATOM 790 O O . TRP A 1 96 ? 1.740 1.604 0.640 1.00 93.31 96 TRP A O 1
ATOM 800 N N . ILE A 1 97 ? 2.989 1.060 2.424 1.00 92.12 97 ILE A N 1
ATOM 801 C CA . ILE A 1 97 ? 4.110 1.929 2.093 1.00 92.12 97 ILE A CA 1
ATOM 802 C C . ILE A 1 97 ? 5.375 1.097 1.941 1.00 92.12 97 ILE A C 1
ATOM 804 O O . ILE A 1 97 ? 5.638 0.154 2.687 1.00 92.12 97 ILE A O 1
ATOM 808 N N . LYS A 1 98 ? 6.184 1.442 0.943 1.00 89.88 98 LYS A N 1
ATOM 809 C CA . LYS A 1 98 ? 7.458 0.771 0.696 1.00 89.88 98 LYS A CA 1
ATOM 810 C C . LYS A 1 98 ? 8.552 1.451 1.512 1.00 89.88 98 LYS A C 1
ATOM 812 O O . LYS A 1 98 ? 8.857 2.619 1.271 1.00 89.88 98 LYS A O 1
ATOM 817 N N . ARG A 1 99 ? 9.173 0.722 2.441 1.00 88.06 99 ARG A N 1
ATOM 818 C CA . ARG A 1 99 ? 10.322 1.190 3.232 1.00 88.06 99 ARG A CA 1
ATOM 819 C C . ARG A 1 99 ? 11.603 0.435 2.848 1.00 88.06 99 ARG A C 1
ATOM 821 O O . ARG A 1 99 ? 11.540 -0.627 2.223 1.00 88.06 99 ARG A O 1
ATOM 828 N N . PRO A 1 100 ? 12.796 0.956 3.190 1.00 82.62 100 PRO A N 1
ATOM 829 C CA . PRO A 1 100 ? 14.030 0.185 3.078 1.00 82.62 100 PRO A CA 1
ATOM 830 C C . PRO A 1 100 ? 13.907 -1.092 3.923 1.00 82.62 100 PRO A C 1
ATOM 832 O O . PRO A 1 100 ? 13.798 -1.010 5.139 1.00 82.62 100 PRO A O 1
ATOM 835 N N . GLY A 1 101 ? 13.880 -2.257 3.274 1.00 82.19 101 GLY A N 1
ATOM 836 C CA . GLY A 1 101 ? 13.733 -3.554 3.945 1.00 82.19 101 GLY A CA 1
ATOM 837 C C . GLY A 1 101 ? 12.382 -4.247 3.757 1.00 82.19 101 GLY A C 1
ATOM 838 O O . GLY A 1 101 ? 12.271 -5.410 4.126 1.00 82.19 101 GLY A O 1
ATOM 839 N N . GLY A 1 102 ? 11.385 -3.607 3.136 1.00 86.25 102 GLY A N 1
ATOM 840 C CA . GLY A 1 102 ? 10.121 -4.283 2.838 1.00 86.25 102 GLY A CA 1
ATOM 841 C C . GLY A 1 102 ? 8.919 -3.360 2.693 1.00 86.25 102 GLY A C 1
ATOM 842 O O . GLY A 1 102 ? 9.044 -2.169 2.399 1.00 86.25 102 GLY A O 1
ATOM 843 N N . TRP A 1 103 ? 7.744 -3.949 2.881 1.00 89.69 103 TRP A N 1
ATOM 844 C CA . TRP A 1 103 ? 6.469 -3.247 2.941 1.00 89.69 103 TRP A CA 1
ATOM 845 C C . TRP A 1 103 ? 6.060 -3.059 4.394 1.00 89.69 103 TRP A C 1
ATOM 847 O O . TRP A 1 103 ? 6.285 -3.938 5.222 1.00 89.69 103 TRP A O 1
ATOM 857 N N . ASP A 1 104 ? 5.479 -1.906 4.683 1.00 91.50 104 ASP A N 1
ATOM 858 C CA . ASP A 1 104 ? 4.959 -1.556 5.995 1.00 91.50 104 ASP A CA 1
ATOM 859 C C . ASP A 1 104 ? 3.540 -0.995 5.852 1.00 91.50 104 ASP A C 1
ATOM 861 O O . ASP A 1 104 ? 3.134 -0.580 4.759 1.00 91.50 104 ASP A O 1
ATOM 865 N N . ILE A 1 105 ? 2.789 -1.009 6.946 1.00 91.50 105 ILE A N 1
ATOM 866 C CA . ILE A 1 105 ? 1.410 -0.528 7.000 1.00 91.50 105 ILE A CA 1
ATOM 867 C C . ILE A 1 105 ? 1.419 0.876 7.590 1.00 91.50 105 ILE A C 1
ATOM 869 O O . ILE A 1 105 ? 2.004 1.121 8.643 1.00 91.50 105 ILE A O 1
ATOM 873 N N . ASP A 1 106 ? 0.726 1.787 6.926 1.00 90.12 106 ASP A N 1
ATOM 874 C CA . ASP A 1 106 ? 0.518 3.149 7.388 1.00 90.12 106 ASP A CA 1
ATOM 875 C C . ASP A 1 106 ? -0.972 3.492 7.405 1.00 90.12 106 ASP A C 1
ATOM 877 O O . ASP A 1 106 ? -1.800 2.832 6.767 1.00 90.12 106 ASP A O 1
ATOM 881 N N . ASP A 1 107 ? -1.302 4.562 8.122 1.00 89.50 107 ASP A N 1
ATOM 882 C CA . ASP A 1 107 ? -2.611 5.207 8.060 1.00 89.50 107 ASP A CA 1
ATOM 883 C C . ASP A 1 107 ? -3.796 4.277 8.394 1.00 89.50 107 ASP A C 1
ATOM 885 O O . ASP A 1 107 ? -4.822 4.282 7.710 1.00 89.50 107 ASP A O 1
ATOM 889 N N . ILE A 1 108 ? -3.655 3.460 9.446 1.00 90.62 108 ILE A N 1
ATOM 890 C CA . ILE A 1 108 ? -4.715 2.555 9.915 1.00 90.62 108 ILE A CA 1
ATOM 891 C C . ILE A 1 108 ? -5.894 3.377 10.449 1.00 90.62 108 ILE A C 1
ATOM 893 O O . ILE A 1 108 ? -5.790 4.070 11.465 1.00 90.62 108 ILE A O 1
ATOM 897 N N . ARG A 1 109 ? -7.040 3.269 9.777 1.00 91.44 109 ARG A N 1
ATOM 898 C CA . ARG A 1 109 ? -8.280 3.987 10.089 1.00 91.44 109 ARG A CA 1
ATOM 899 C C . ARG A 1 109 ? -9.460 3.031 10.146 1.00 91.44 109 ARG A C 1
ATOM 901 O O . ARG A 1 109 ? -9.492 2.023 9.445 1.00 91.44 109 ARG A O 1
ATOM 908 N N . ILE A 1 110 ? -10.465 3.398 10.929 1.00 92.00 110 ILE A N 1
ATOM 909 C CA . ILE A 1 110 ? -11.754 2.705 10.970 1.00 92.00 110 ILE A CA 1
ATOM 910 C C . ILE A 1 110 ? -12.771 3.467 10.117 1.00 92.00 110 ILE A C 1
ATOM 912 O O . ILE A 1 110 ? -12.818 4.695 10.155 1.00 92.00 110 ILE A O 1
ATOM 916 N N . ALA A 1 111 ? -13.583 2.772 9.329 1.00 93.00 111 ALA A N 1
ATOM 917 C CA . ALA A 1 111 ? -14.696 3.385 8.614 1.00 93.00 111 ALA A CA 1
ATOM 918 C C . ALA A 1 111 ? -15.925 3.473 9.528 1.00 93.00 111 ALA A C 1
ATOM 920 O O . ALA A 1 111 ? -16.242 2.539 10.262 1.00 93.00 111 ALA A O 1
ATOM 921 N N . CYS A 1 112 ? -16.615 4.613 9.493 1.00 91.69 112 CYS A N 1
ATOM 922 C CA . CYS A 1 112 ? -17.832 4.820 10.268 1.00 91.69 112 CYS A CA 1
ATOM 923 C C . CYS A 1 112 ? -18.938 3.850 9.834 1.00 91.69 112 CYS A C 1
ATOM 925 O O . CYS A 1 112 ? -19.287 3.804 8.659 1.00 91.69 112 CYS A O 1
ATOM 927 N N . THR A 1 113 ? -19.567 3.165 10.787 1.00 89.69 113 THR A N 1
ATOM 928 C CA . THR A 1 113 ? -20.667 2.223 10.515 1.00 89.69 113 THR A CA 1
ATOM 929 C C . THR A 1 113 ? -21.915 2.871 9.906 1.00 89.69 113 THR A C 1
ATOM 931 O O . THR A 1 113 ? -22.695 2.182 9.261 1.00 89.69 113 THR A O 1
ATOM 934 N N . ASN A 1 114 ? -22.107 4.183 10.084 1.00 90.88 114 ASN A N 1
ATOM 935 C CA . ASN A 1 114 ? -23.296 4.893 9.602 1.00 90.88 114 ASN A CA 1
ATOM 936 C C . ASN A 1 114 ? -23.098 5.560 8.226 1.00 90.88 114 ASN A C 1
ATOM 938 O O . ASN A 1 114 ? -24.012 5.607 7.414 1.00 90.88 114 ASN A O 1
ATOM 942 N N . CYS A 1 115 ? -21.913 6.117 7.958 1.00 90.94 115 CYS A N 1
ATOM 943 C CA . CYS A 1 115 ? -21.670 6.936 6.759 1.00 90.94 115 CYS A CA 1
ATOM 944 C C . CYS A 1 115 ? -20.379 6.583 6.012 1.00 90.94 115 CYS A C 1
ATOM 946 O O . CYS A 1 115 ? -19.921 7.364 5.175 1.00 90.94 115 CYS A O 1
ATOM 948 N N . ASP A 1 116 ? -19.751 5.464 6.379 1.00 91.31 116 ASP A N 1
ATOM 949 C CA . ASP A 1 116 ? -18.550 4.888 5.763 1.00 91.31 116 ASP A CA 1
ATOM 950 C C . ASP A 1 116 ? -17.319 5.821 5.715 1.00 91.31 116 ASP A C 1
ATOM 952 O O . ASP A 1 116 ? -16.309 5.575 5.053 1.00 91.31 116 ASP A O 1
ATOM 956 N N . THR A 1 117 ? -17.370 6.925 6.464 1.00 92.00 117 THR A N 1
ATOM 957 C CA . THR A 1 117 ? -16.300 7.922 6.500 1.00 92.00 117 THR A CA 1
ATOM 958 C C . THR A 1 117 ? -15.118 7.392 7.308 1.00 92.00 117 THR A C 1
ATOM 960 O O . THR A 1 117 ? -15.276 6.987 8.463 1.00 92.00 117 THR A O 1
ATOM 963 N N . SER A 1 118 ? -13.921 7.423 6.714 1.00 90.00 118 SER A N 1
ATOM 964 C CA . SER A 1 118 ? -12.677 7.029 7.381 1.00 90.00 118 SER A CA 1
ATOM 965 C C . SER A 1 118 ? -12.391 7.950 8.562 1.00 90.00 118 SER A C 1
ATOM 967 O O . SER A 1 118 ? -12.227 9.160 8.407 1.00 90.00 118 SER A O 1
ATOM 969 N N . THR A 1 119 ? -12.320 7.355 9.741 1.00 88.44 119 THR A N 1
ATOM 970 C CA . THR A 1 119 ? -12.255 8.033 11.028 1.00 88.44 119 THR A CA 1
ATOM 971 C C . THR A 1 119 ? -10.962 7.631 11.744 1.00 88.44 119 THR A C 1
ATOM 973 O O . THR A 1 119 ? -10.644 6.438 11.811 1.00 88.44 119 THR A O 1
ATOM 976 N N . PRO A 1 120 ? -10.182 8.596 12.261 1.00 84.12 120 PRO A N 1
ATOM 977 C CA . PRO A 1 120 ? -9.002 8.286 13.053 1.00 84.12 120 PRO A CA 1
ATOM 978 C C . PRO A 1 120 ? -9.406 7.685 14.402 1.00 84.12 120 PRO A C 1
ATOM 980 O O . PRO A 1 120 ? -10.388 8.103 15.021 1.00 84.12 120 PRO A O 1
ATOM 983 N N . LEU A 1 121 ? -8.623 6.720 14.880 1.00 81.31 121 LEU A N 1
ATOM 984 C CA . LEU A 1 121 ? -8.774 6.216 16.239 1.00 81.31 121 LEU A CA 1
ATOM 985 C C . LEU A 1 121 ? -8.366 7.295 17.240 1.00 81.31 121 LEU A C 1
ATOM 987 O O . LEU A 1 121 ? -7.275 7.859 17.157 1.00 81.31 121 LEU A O 1
ATOM 991 N N . LYS A 1 122 ? -9.216 7.523 18.236 1.00 77.44 122 LYS A N 1
ATOM 992 C CA . LYS A 1 122 ? -8.852 8.219 19.465 1.00 77.44 122 LYS A CA 1
ATOM 993 C C . LYS A 1 122 ? -8.437 7.154 20.479 1.00 77.44 122 LYS A C 1
ATOM 995 O O . LYS A 1 122 ? -9.236 6.304 20.879 1.00 77.44 122 LYS A O 1
ATOM 1000 N N . HIS A 1 123 ? -7.172 7.172 20.883 1.00 63.97 123 HIS A N 1
ATOM 1001 C CA . HIS A 1 123 ? -6.720 6.309 21.966 1.00 63.97 123 HIS A CA 1
ATOM 1002 C C . HIS A 1 123 ? -7.140 6.926 23.301 1.00 63.97 123 HIS A C 1
ATOM 1004 O O . HIS A 1 123 ? -6.757 8.055 23.602 1.00 63.97 123 HIS A O 1
ATOM 1010 N N . SER A 1 124 ? -7.931 6.200 24.093 1.00 55.16 124 SER A N 1
ATOM 1011 C CA . SER A 1 124 ? -8.240 6.590 25.466 1.00 55.16 124 SER A CA 1
ATOM 1012 C C . SER A 1 124 ? -7.650 5.554 26.419 1.00 55.16 124 SER A C 1
ATOM 1014 O O . SER A 1 124 ? -7.908 4.358 26.292 1.00 55.16 124 SER A O 1
ATOM 1016 N N . VAL A 1 125 ? -6.837 6.013 27.373 1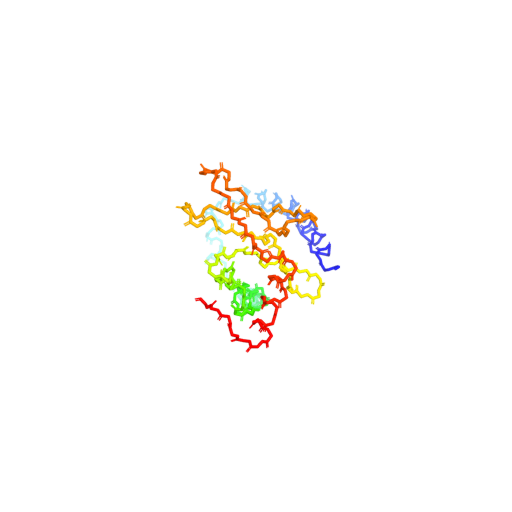.00 48.78 125 VAL A N 1
ATOM 1017 C CA . VAL A 1 125 ? -6.122 5.151 28.335 1.00 48.78 125 VAL A CA 1
ATOM 1018 C C . VAL A 1 125 ? -7.091 4.387 29.253 1.00 48.78 125 VAL A C 1
ATOM 1020 O O . VAL A 1 125 ? -6.737 3.349 29.799 1.00 48.78 125 VAL A O 1
ATOM 1023 N N . HIS A 1 126 ? -8.334 4.861 29.391 1.00 47.44 126 HIS A N 1
ATOM 1024 C CA . HIS A 1 126 ? -9.287 4.362 30.384 1.00 47.44 126 HIS A CA 1
ATOM 1025 C C . HIS A 1 126 ? -10.467 3.552 29.820 1.00 47.44 126 HIS A C 1
ATOM 1027 O O . HIS A 1 126 ? -11.095 2.826 30.583 1.00 47.44 126 HIS A O 1
ATOM 1033 N N . ILE A 1 127 ? -10.803 3.663 28.526 1.00 52.28 127 ILE A N 1
ATOM 1034 C CA . ILE A 1 127 ? -12.067 3.117 27.968 1.00 52.28 127 ILE A CA 1
ATOM 1035 C C . ILE A 1 127 ? -11.818 2.224 26.730 1.00 52.28 127 ILE A C 1
ATOM 1037 O O . ILE A 1 127 ? -12.739 1.693 26.115 1.00 52.28 127 ILE A O 1
ATOM 1041 N N . GLY A 1 128 ? -10.554 1.970 26.387 1.00 61.88 128 GLY A N 1
ATOM 1042 C CA . GLY A 1 128 ? -10.191 1.296 25.141 1.00 61.88 128 GLY A CA 1
ATOM 1043 C C . GLY A 1 128 ? -10.119 2.278 23.970 1.00 61.88 128 GLY A C 1
ATOM 1044 O O . GLY A 1 128 ? -10.081 3.500 24.155 1.00 61.88 128 GLY A O 1
ATOM 1045 N N . SER A 1 129 ? -10.017 1.751 22.748 1.00 78.00 129 SER A N 1
ATOM 1046 C CA . SER A 1 129 ? -9.953 2.609 21.562 1.00 78.00 129 SER A CA 1
ATOM 1047 C C . SER A 1 129 ? -11.361 2.993 21.127 1.00 78.00 129 SER A C 1
ATOM 1049 O O . SER A 1 129 ? -12.227 2.131 20.968 1.00 78.00 129 SER A O 1
ATOM 1051 N N . ASN A 1 130 ? -11.570 4.289 20.914 1.00 84.81 130 ASN A N 1
ATOM 1052 C CA . ASN A 1 130 ? -12.843 4.845 20.474 1.00 84.81 130 ASN A CA 1
ATOM 1053 C C . ASN A 1 130 ? -12.601 5.617 19.178 1.00 84.81 130 ASN A C 1
ATOM 1055 O O . ASN A 1 130 ? -11.491 6.082 18.919 1.00 84.81 130 ASN A O 1
ATOM 1059 N N . ALA A 1 131 ? -13.626 5.797 18.362 1.00 86.81 131 ALA A N 1
ATOM 1060 C CA . ALA A 1 131 ? -13.540 6.656 17.190 1.00 86.81 131 ALA A CA 1
ATOM 1061 C C . ALA A 1 131 ? -14.841 7.431 17.039 1.00 86.81 131 ALA A C 1
ATOM 1063 O O . ALA A 1 131 ? -15.926 6.871 17.149 1.00 86.81 131 ALA A O 1
ATOM 1064 N N . GLU A 1 132 ? -14.721 8.727 16.795 1.00 89.19 132 GLU A N 1
ATOM 1065 C CA . GLU A 1 132 ? -15.857 9.617 16.603 1.00 89.19 132 GLU A CA 1
ATOM 1066 C C . GLU A 1 132 ? -15.839 10.114 15.168 1.00 89.19 132 GLU A C 1
ATOM 1068 O O . GLU A 1 132 ? -14.865 10.733 14.730 1.00 89.19 132 GLU A O 1
ATOM 1073 N N . CYS A 1 133 ? -16.901 9.812 14.429 1.00 89.75 133 CYS A N 1
ATOM 1074 C CA . CYS A 1 133 ? -16.978 10.171 13.028 1.00 89.75 133 CYS A CA 1
ATOM 1075 C C . CYS A 1 133 ? -17.116 11.694 12.863 1.00 89.75 133 CYS A C 1
ATOM 1077 O O . CYS A 1 133 ? -18.117 12.255 13.313 1.00 89.75 133 CYS A O 1
ATOM 1079 N N . PRO A 1 134 ? -16.212 12.362 12.122 1.00 88.69 134 PRO A N 1
ATOM 1080 C CA . PRO A 1 134 ? -16.279 13.813 11.934 1.00 88.69 134 PRO A CA 1
ATOM 1081 C C . PRO A 1 134 ? -17.468 14.261 11.071 1.00 88.69 134 PRO A C 1
ATOM 1083 O O . PRO A 1 134 ? -17.798 15.440 11.052 1.00 88.69 134 PRO A O 1
ATOM 1086 N N . ARG A 1 135 ? -18.098 13.341 10.326 1.00 90.06 135 ARG A N 1
ATOM 1087 C CA . ARG A 1 135 ? -19.188 13.663 9.395 1.00 90.06 135 ARG A CA 1
ATOM 1088 C C . ARG A 1 135 ? -20.572 13.562 10.027 1.00 90.06 135 ARG A C 1
ATOM 1090 O O . ARG A 1 135 ? -21.423 14.392 9.744 1.00 90.06 135 ARG A O 1
ATOM 1097 N N . CYS A 1 136 ? -20.815 12.522 10.821 1.00 91.62 136 CYS A N 1
ATOM 1098 C CA . CYS A 1 136 ? -22.143 12.244 11.376 1.00 91.62 136 CYS A CA 1
ATOM 1099 C C . CYS A 1 136 ? -22.172 12.186 12.908 1.00 91.62 136 CYS A C 1
ATOM 1101 O O . CYS A 1 136 ? -23.212 11.857 13.465 1.00 91.62 136 CYS A O 1
ATOM 1103 N N . GLY A 1 137 ? -21.041 12.422 13.583 1.00 87.69 137 GLY A N 1
ATOM 1104 C CA . GLY A 1 137 ? -20.946 12.408 15.048 1.00 87.69 137 GLY A CA 1
ATOM 1105 C C . GLY A 1 137 ? -21.119 11.031 15.695 1.00 87.69 137 GLY A C 1
ATOM 1106 O O . GLY A 1 137 ? -21.206 10.935 16.913 1.00 87.69 137 GLY A O 1
ATOM 1107 N N . ASN A 1 138 ? -21.183 9.951 14.908 1.00 89.69 138 ASN A N 1
ATOM 1108 C CA . ASN A 1 138 ? -21.354 8.606 15.453 1.00 89.69 138 ASN A CA 1
ATOM 1109 C C . ASN A 1 138 ? -20.103 8.180 16.234 1.00 89.69 138 ASN A C 1
ATOM 1111 O O . ASN A 1 138 ? -18.989 8.275 15.707 1.00 89.69 138 ASN A O 1
ATOM 1115 N N . ILE A 1 139 ? -20.297 7.682 17.456 1.00 87.31 139 ILE A N 1
ATOM 1116 C CA . ILE A 1 139 ? -19.220 7.223 18.334 1.00 87.31 139 ILE A CA 1
ATOM 1117 C C . ILE A 1 139 ? -19.172 5.699 18.295 1.00 87.31 139 ILE A C 1
ATOM 1119 O O . ILE A 1 139 ? -20.123 5.015 18.660 1.00 87.31 139 ILE A O 1
ATOM 1123 N N . MET A 1 140 ? -18.032 5.170 17.871 1.00 87.12 140 MET A N 1
ATOM 1124 C CA . MET A 1 140 ? -17.727 3.746 17.864 1.00 87.12 140 MET A CA 1
ATOM 1125 C C . MET A 1 140 ? -16.850 3.433 19.077 1.00 87.12 140 MET A C 1
ATOM 1127 O O . MET A 1 140 ? -15.777 4.022 19.241 1.00 87.12 140 MET A O 1
ATOM 1131 N N . THR A 1 141 ? -17.317 2.532 19.938 1.00 86.75 141 THR A N 1
ATOM 1132 C CA . THR A 1 141 ? -16.649 2.126 21.184 1.00 86.75 141 THR A CA 1
ATOM 1133 C C . THR A 1 141 ? -16.225 0.660 21.124 1.00 86.75 141 THR A C 1
ATOM 1135 O O . THR A 1 141 ? -16.641 -0.086 20.237 1.00 86.75 141 THR A O 1
ATOM 1138 N N . GLY A 1 142 ? -15.357 0.240 22.050 1.00 83.38 142 GLY A N 1
ATOM 1139 C CA . GLY A 1 142 ? -14.890 -1.150 22.110 1.00 83.38 142 GLY A CA 1
ATOM 1140 C C . GLY A 1 142 ? -14.027 -1.555 20.911 1.00 83.38 142 GLY A C 1
ATOM 1141 O O . GLY A 1 142 ? -13.979 -2.731 20.545 1.00 83.38 142 GLY A O 1
ATOM 1142 N N . LEU A 1 143 ? -13.360 -0.589 20.272 1.00 85.06 143 LEU A N 1
ATOM 1143 C CA . LEU A 1 143 ? -12.532 -0.859 19.106 1.00 85.06 143 LEU A CA 1
ATOM 1144 C C . LEU A 1 143 ? -11.202 -1.478 19.526 1.00 85.06 143 LEU A C 1
ATOM 1146 O O . LEU A 1 143 ? -10.610 -1.132 20.554 1.00 85.06 143 LEU A O 1
ATOM 1150 N N . ARG A 1 144 ? -10.696 -2.364 18.666 1.00 85.25 144 ARG A N 1
ATOM 1151 C CA . ARG A 1 144 ? -9.312 -2.829 18.750 1.00 85.25 144 ARG A CA 1
ATOM 1152 C C . ARG A 1 144 ? -8.358 -1.653 18.556 1.00 85.25 144 ARG A C 1
ATOM 1154 O O . ARG A 1 144 ? -8.663 -0.693 17.849 1.00 85.25 144 ARG A O 1
ATOM 1161 N N . THR A 1 145 ? -7.189 -1.734 19.177 1.00 87.12 145 THR A N 1
ATOM 1162 C CA . THR A 1 145 ? -6.139 -0.733 18.964 1.00 87.12 145 THR A CA 1
ATOM 1163 C C . THR A 1 145 ? -5.569 -0.856 17.551 1.00 87.12 145 THR A C 1
ATOM 1165 O O . THR A 1 145 ? -5.583 -1.937 16.957 1.00 87.12 145 THR A O 1
ATOM 1168 N N . ALA A 1 146 ? -4.991 0.230 17.028 1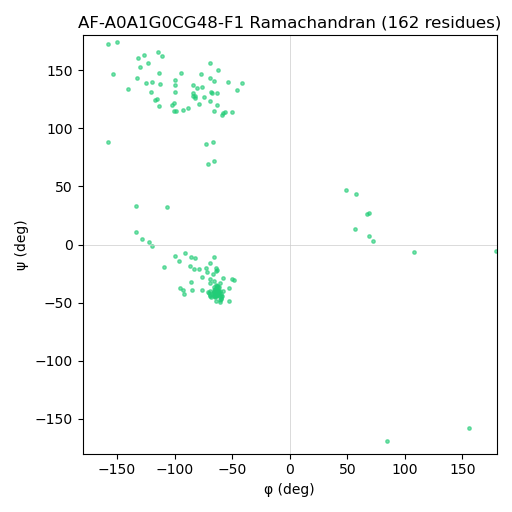.00 86.12 146 ALA A N 1
ATOM 1169 C CA . ALA A 1 146 ? -4.271 0.192 15.753 1.00 86.12 146 ALA A CA 1
ATOM 1170 C C . ALA A 1 146 ? -3.194 -0.910 15.739 1.00 86.12 146 ALA A C 1
ATOM 1172 O O . ALA A 1 146 ? -3.039 -1.604 14.742 1.00 86.12 146 ALA A O 1
ATOM 1173 N N . THR A 1 147 ? -2.512 -1.136 16.868 1.00 88.44 147 THR A N 1
ATOM 1174 C CA . THR A 1 147 ? -1.505 -2.196 17.035 1.00 88.44 147 THR A CA 1
ATOM 1175 C C . THR A 1 147 ? -2.093 -3.599 16.899 1.00 88.44 147 THR A C 1
ATOM 1177 O O . THR A 1 147 ? -1.499 -4.460 16.256 1.00 88.44 147 THR A O 1
ATOM 1180 N N . GLN A 1 148 ? -3.268 -3.852 17.481 1.00 90.38 148 GLN A N 1
ATOM 1181 C CA . GLN A 1 148 ? -3.939 -5.145 17.337 1.00 90.38 148 GLN A CA 1
ATOM 1182 C C . GLN A 1 148 ? -4.344 -5.395 15.882 1.00 90.38 148 GLN A C 1
ATOM 1184 O O . GLN A 1 148 ? -4.151 -6.499 15.384 1.00 90.38 148 GLN A O 1
ATOM 1189 N N . ILE A 1 149 ? -4.867 -4.372 15.202 1.00 91.69 149 ILE A N 1
ATOM 1190 C CA . ILE A 1 149 ? -5.238 -4.460 13.785 1.00 91.69 149 ILE A CA 1
ATOM 1191 C C . ILE A 1 149 ? -4.006 -4.678 12.906 1.00 91.69 149 ILE A C 1
ATOM 1193 O O . ILE A 1 149 ? -4.019 -5.573 12.070 1.00 91.69 149 ILE A O 1
ATOM 1197 N N . PHE A 1 150 ? -2.919 -3.946 13.151 1.00 91.62 150 PHE A N 1
ATOM 1198 C CA . PHE A 1 150 ? -1.637 -4.143 12.473 1.00 91.62 150 PHE A CA 1
ATOM 1199 C C . PHE A 1 150 ? -1.164 -5.600 12.557 1.00 91.62 150 PHE A C 1
ATOM 1201 O O . PHE A 1 150 ? -0.838 -6.205 11.537 1.00 91.62 150 PHE A O 1
ATOM 1208 N N . ASN A 1 151 ? -1.188 -6.190 13.756 1.00 92.94 151 ASN A N 1
ATOM 1209 C CA . ASN A 1 151 ? -0.768 -7.576 13.958 1.00 92.94 151 ASN A CA 1
ATOM 1210 C C . ASN A 1 151 ? -1.664 -8.575 13.211 1.00 92.94 151 ASN A C 1
ATOM 1212 O O . ASN A 1 151 ? -1.152 -9.548 12.669 1.00 92.94 151 ASN A O 1
ATOM 1216 N N . ILE A 1 152 ? -2.977 -8.327 13.146 1.00 93.75 152 ILE A N 1
ATOM 1217 C CA . ILE A 1 152 ? -3.911 -9.175 12.387 1.00 93.75 152 ILE A CA 1
ATOM 1218 C C . ILE A 1 152 ? -3.654 -9.055 10.881 1.00 93.75 152 ILE A C 1
ATOM 1220 O O . ILE A 1 152 ? -3.597 -10.067 10.193 1.00 93.75 152 ILE A O 1
ATOM 1224 N N . ILE A 1 153 ? -3.464 -7.839 10.356 1.00 93.56 153 ILE A N 1
ATOM 1225 C CA . ILE A 1 153 ? -3.155 -7.632 8.931 1.00 93.56 153 ILE A CA 1
ATOM 1226 C C . ILE A 1 153 ? -1.861 -8.368 8.572 1.00 93.56 153 ILE A C 1
ATOM 1228 O O . ILE A 1 153 ? -1.812 -9.056 7.554 1.00 93.56 153 ILE A O 1
ATOM 1232 N N . LYS A 1 154 ? -0.836 -8.264 9.425 1.00 93.38 154 LYS A N 1
ATOM 1233 C CA . LYS A 1 154 ? 0.437 -8.959 9.238 1.00 93.38 154 LYS A CA 1
ATOM 1234 C C . LYS A 1 154 ? 0.262 -10.483 9.223 1.00 93.38 154 LYS A C 1
ATOM 1236 O O . LYS A 1 154 ? 0.722 -11.116 8.279 1.00 93.38 154 LYS A O 1
ATOM 1241 N N . ASP A 1 155 ? -0.443 -11.051 10.203 1.00 94.50 155 ASP A N 1
ATOM 1242 C CA . ASP A 1 155 ? -0.737 -12.493 10.264 1.00 94.50 155 ASP A CA 1
ATOM 1243 C C . ASP A 1 155 ? -1.542 -12.961 9.035 1.00 94.50 155 ASP A C 1
ATOM 1245 O O . ASP A 1 155 ? -1.219 -13.989 8.440 1.00 94.50 155 ASP A O 1
ATOM 1249 N N . ASN A 1 156 ? -2.517 -12.169 8.569 1.00 94.31 156 ASN A N 1
ATOM 1250 C CA . ASN A 1 156 ? -3.288 -12.479 7.362 1.00 94.31 156 ASN A CA 1
ATOM 1251 C C . ASN A 1 156 ? -2.410 -12.534 6.105 1.00 94.31 156 ASN A C 1
ATOM 1253 O O . ASN A 1 156 ? -2.595 -13.419 5.267 1.00 94.31 156 ASN A O 1
ATOM 1257 N N . VAL A 1 157 ? -1.460 -11.605 5.965 1.00 93.06 157 VAL A N 1
ATOM 1258 C CA . VAL A 1 157 ? -0.513 -11.586 4.839 1.00 93.06 157 VAL A CA 1
ATOM 1259 C C . VAL A 1 157 ? 0.466 -12.757 4.923 1.00 93.06 157 VAL A C 1
ATOM 1261 O O . VAL A 1 157 ? 0.680 -13.426 3.915 1.00 93.06 157 VAL A O 1
ATOM 1264 N N . GLU A 1 158 ? 1.008 -13.052 6.108 1.00 91.31 158 GLU A N 1
ATOM 1265 C CA . GLU A 1 158 ? 1.930 -14.179 6.328 1.00 91.31 158 GLU A CA 1
ATOM 1266 C C . GLU A 1 158 ? 1.272 -15.538 6.040 1.00 91.31 158 GLU A C 1
ATOM 1268 O O . GLU A 1 158 ? 1.912 -16.430 5.483 1.00 91.31 158 GLU A O 1
ATOM 1273 N N . ARG A 1 159 ? -0.017 -15.689 6.366 1.00 91.88 159 ARG A N 1
ATOM 1274 C CA . ARG A 1 159 ? -0.799 -16.907 6.093 1.00 91.88 159 ARG A CA 1
ATOM 1275 C C . ARG A 1 159 ? -1.423 -16.954 4.697 1.00 91.88 159 ARG A C 1
ATOM 1277 O O . ARG A 1 159 ? -1.957 -17.993 4.321 1.00 91.88 159 ARG A O 1
ATOM 1284 N N . GLY A 1 160 ? -1.409 -15.851 3.950 1.00 89.25 160 GLY A N 1
ATOM 1285 C CA . GLY A 1 160 ? -2.062 -15.758 2.642 1.00 89.25 160 GLY A CA 1
ATOM 1286 C C . GLY A 1 160 ? -3.597 -15.784 2.687 1.00 89.25 160 GLY A C 1
ATOM 1287 O O . GLY A 1 160 ? -4.218 -16.221 1.725 1.00 89.25 160 GLY A O 1
ATOM 1288 N N . ILE A 1 161 ? -4.217 -15.338 3.786 1.00 89.31 161 ILE A N 1
ATOM 1289 C CA . ILE A 1 161 ? -5.680 -15.381 4.021 1.00 89.31 161 ILE A CA 1
ATOM 1290 C C . ILE A 1 161 ? -6.352 -14.002 3.914 1.00 89.31 161 ILE A C 1
ATOM 1292 O O . ILE A 1 161 ? -7.311 -13.703 4.623 1.00 89.31 161 ILE A O 1
ATOM 1296 N N . TYR A 1 162 ? -5.832 -13.133 3.054 1.00 87.00 162 TYR A N 1
ATOM 1297 C CA . TYR A 1 162 ? -6.360 -11.788 2.845 1.00 87.00 162 TYR A CA 1
ATOM 1298 C C . TYR A 1 162 ? -7.345 -11.731 1.673 1.00 87.00 162 TYR A C 1
ATOM 1300 O O . TYR A 1 162 ? -7.206 -12.458 0.689 1.00 87.00 162 TYR A O 1
ATOM 1308 N N . LYS A 1 163 ? -8.348 -10.852 1.772 1.00 75.62 163 LYS A N 1
ATOM 1309 C CA . LYS A 1 163 ? -9.312 -10.623 0.688 1.00 75.62 163 LYS A CA 1
ATOM 1310 C C . LYS A 1 163 ? -8.674 -9.775 -0.415 1.00 75.62 163 LYS A C 1
ATOM 1312 O O . LYS A 1 163 ? -7.994 -8.793 -0.110 1.00 75.62 163 LYS A O 1
ATOM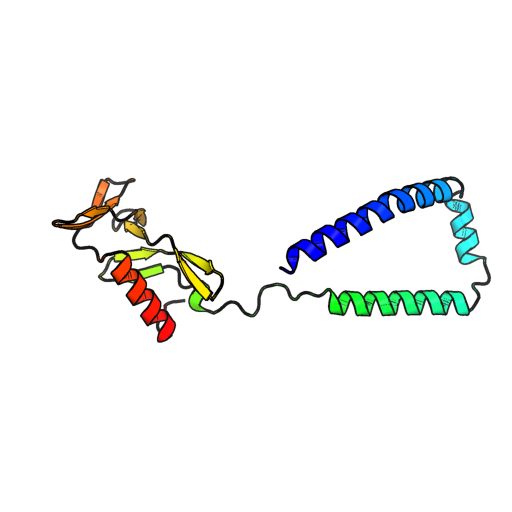 1317 N N . GLN A 1 164 ? -8.890 -10.182 -1.666 1.00 61.47 164 GLN A N 1
ATOM 1318 C CA . GLN A 1 164 ? -8.541 -9.420 -2.870 1.00 61.47 164 GLN A CA 1
ATOM 1319 C C . GLN A 1 164 ? -9.690 -8.506 -3.286 1.00 61.47 164 GLN A C 1
ATOM 1321 O O . GLN A 1 164 ? -10.858 -8.927 -3.118 1.00 61.47 164 GLN A O 1
#

Nearest PDB structures (foldseek):
  7jq6-assembly1_A  TM=4.794E-01  e=4.393E+00  Lactococcus phage asccphi28
  2ism-assembly1_B  TM=3.124E-01  e=2.211E+00  Thermus thermophilus HB8
  2ism-assembly1_A  TM=3.151E-01  e=3.700E+00  Thermus thermophilus HB8
  7eq9-assembly1_A  TM=3.507E-01  e=9.787E+00  synthetic construct

Sequence (164 aa):
MKKVSYDILLLIIGAILSVVIPAIISWANEIPFWSGFKFIFGYPIPLWGVLLILVLIYLIERIKKKLKSKPIESNLPDFINYTSDVFNGNTWRWKWIKRPGGWDIDDIRIACTNCDTSTPLKHSVHIGSNAECPRCGNIMTGLRTATQIFNIIKDNVERGIYKQ

Foldseek 3Di:
DPPVVVVVVVVVVVVVCVVVVVVVVVVVVVDPPVVVVCVVVVDPCPPVNVVVVVVVVVVVVVVVVVVCPPPPPDPDPPCQVQAWDADPNWIWGWHWDADVPGIAIHDIFTQDPPPRHTWHWDADPPFGIWTAHPPPRDIRGPDHDPVVVRVVSVVCVVVVNTDD

Radius of gyration: 30.65 Å; Cα contacts (8 Å, |Δi|>4): 147; chains: 1; bounding box: 54×45×87 Å

Secondary structure (DSSP, 8-state):
--SHHHHHHHHHHHHHHHHHHHHHHHHHHTS-HHHHHHHHHHS---HHHHHHHHHHHHHHHHHHHHH----S-S---GGGG--EEEETTEEEEEEEEEETTEEEEEEEEEEPTTT--EE--EEETTTEEEEE-TTT-PEEEEEPPHHHHHHHHHHHHHHT----